Protein AF-A0A101IPB2-F1 (afdb_monomer_lite)

Structure (mmCIF, N/CA/C/O backbone):
data_AF-A0A101IPB2-F1
#
_entry.id   AF-A0A101IPB2-F1
#
loop_
_atom_site.group_PDB
_atom_site.id
_atom_site.type_symbol
_atom_site.label_atom_id
_atom_site.label_alt_id
_atom_site.label_comp_id
_atom_site.label_asym_id
_atom_site.label_entity_id
_atom_site.label_seq_id
_atom_site.pdbx_PDB_ins_code
_atom_site.Cartn_x
_atom_site.Cartn_y
_atom_site.Cartn_z
_atom_site.occupancy
_atom_site.B_iso_or_equiv
_atom_site.auth_seq_id
_atom_site.auth_comp_id
_atom_site.auth_asym_id
_atom_site.auth_atom_id
_atom_site.pdbx_PDB_model_num
ATOM 1 N N . PHE A 1 1 ? 8.372 3.294 -1.978 1.00 87.81 1 PHE A N 1
ATOM 2 C CA . PHE A 1 1 ? 9.461 2.614 -2.715 1.00 87.81 1 PHE A CA 1
ATOM 3 C C . PHE A 1 1 ? 9.578 1.144 -2.322 1.00 87.81 1 PHE A C 1
ATOM 5 O O . PHE A 1 1 ? 9.297 0.295 -3.153 1.00 87.81 1 PHE A O 1
ATOM 12 N N . TRP A 1 2 ? 9.908 0.818 -1.065 1.00 92.88 2 TRP A N 1
ATOM 13 C CA . TRP A 1 2 ? 10.105 -0.577 -0.632 1.00 92.88 2 TRP A CA 1
ATOM 14 C C . TRP A 1 2 ? 8.899 -1.493 -0.861 1.00 92.88 2 TRP A C 1
ATOM 16 O O . TRP A 1 2 ? 9.076 -2.603 -1.346 1.00 92.88 2 TRP A O 1
ATOM 26 N N . ALA A 1 3 ? 7.675 -1.007 -0.630 1.00 94.50 3 ALA A N 1
ATOM 27 C CA . ALA A 1 3 ? 6.463 -1.762 -0.954 1.00 94.50 3 ALA A CA 1
ATOM 28 C C . ALA A 1 3 ? 6.384 -2.165 -2.444 1.00 94.50 3 ALA A C 1
ATOM 30 O O . ALA A 1 3 ? 6.034 -3.299 -2.746 1.00 94.50 3 ALA A O 1
ATOM 31 N N . ALA A 1 4 ? 6.797 -1.294 -3.373 1.00 95.81 4 ALA A N 1
ATOM 32 C CA . ALA A 1 4 ? 6.836 -1.616 -4.802 1.00 95.81 4 ALA A CA 1
ATOM 33 C C . ALA A 1 4 ? 7.854 -2.723 -5.117 1.00 95.81 4 ALA A C 1
ATOM 35 O O . ALA A 1 4 ? 7.569 -3.643 -5.880 1.00 95.81 4 ALA A O 1
ATOM 36 N N . TYR A 1 5 ? 9.027 -2.682 -4.479 1.00 96.06 5 TYR A N 1
ATOM 37 C CA . TYR A 1 5 ? 10.014 -3.754 -4.607 1.00 96.06 5 TYR A CA 1
ATOM 38 C C . TYR A 1 5 ? 9.538 -5.063 -3.976 1.00 96.06 5 TYR A C 1
ATOM 40 O O . TYR A 1 5 ? 9.795 -6.120 -4.543 1.00 96.06 5 TYR A O 1
ATOM 48 N N . ASN A 1 6 ? 8.797 -5.013 -2.867 1.00 95.94 6 ASN A N 1
ATOM 49 C CA . ASN A 1 6 ? 8.183 -6.204 -2.287 1.00 95.94 6 ASN A CA 1
ATOM 50 C C . ASN A 1 6 ? 7.189 -6.847 -3.261 1.00 95.94 6 ASN A C 1
ATOM 52 O O . ASN A 1 6 ? 7.234 -8.064 -3.427 1.00 95.94 6 ASN A O 1
ATOM 56 N N . LEU A 1 7 ? 6.358 -6.058 -3.954 1.00 96.56 7 LEU A N 1
ATOM 57 C CA . LEU A 1 7 ? 5.490 -6.582 -5.017 1.00 96.56 7 LEU A CA 1
ATOM 58 C C . LEU A 1 7 ? 6.313 -7.219 -6.141 1.00 96.56 7 LEU A C 1
ATOM 60 O O . LEU A 1 7 ? 6.037 -8.345 -6.538 1.00 96.56 7 LEU A O 1
ATOM 64 N N . LYS A 1 8 ? 7.371 -6.543 -6.604 1.00 96.19 8 LYS A N 1
ATOM 65 C CA . LYS A 1 8 ? 8.234 -7.036 -7.688 1.00 96.19 8 LYS A CA 1
ATOM 66 C C . LYS A 1 8 ? 8.948 -8.343 -7.337 1.00 96.19 8 LYS A C 1
ATOM 68 O O . LYS A 1 8 ? 8.993 -9.263 -8.148 1.00 96.19 8 LYS A O 1
ATOM 73 N N . VAL A 1 9 ? 9.507 -8.449 -6.134 1.00 97.19 9 VAL A N 1
ATOM 74 C CA . VAL A 1 9 ? 10.218 -9.657 -5.686 1.00 97.19 9 VAL A CA 1
ATOM 75 C C . VAL A 1 9 ? 9.250 -10.824 -5.489 1.00 97.19 9 VAL A C 1
ATOM 77 O O . VAL A 1 9 ? 9.592 -11.954 -5.824 1.00 97.19 9 VAL A O 1
ATOM 80 N N . ASN A 1 10 ? 8.030 -10.558 -5.016 1.00 96.69 10 ASN A N 1
ATOM 81 C CA . ASN A 1 10 ? 7.025 -11.588 -4.745 1.00 96.69 10 ASN A CA 1
ATOM 82 C C . ASN A 1 10 ? 6.015 -11.788 -5.889 1.00 96.69 10 ASN A C 1
ATOM 84 O O . ASN A 1 10 ? 5.014 -12.476 -5.692 1.00 96.69 10 ASN A O 1
ATOM 88 N N . HIS A 1 11 ? 6.259 -11.214 -7.073 1.00 95.88 11 HIS A N 1
ATOM 89 C CA . HIS A 1 11 ? 5.271 -11.138 -8.155 1.00 95.88 11 HIS A CA 1
ATOM 90 C C . HIS A 1 11 ? 4.691 -12.512 -8.528 1.00 95.88 11 HIS A C 1
ATOM 92 O O . HIS A 1 11 ? 3.476 -12.676 -8.568 1.00 95.88 11 HIS A O 1
ATOM 98 N N . ALA A 1 12 ? 5.545 -13.531 -8.665 1.00 94.50 12 ALA A N 1
ATOM 99 C CA . ALA A 1 12 ? 5.125 -14.886 -9.010 1.00 94.50 12 ALA A CA 1
ATOM 100 C C . ALA A 1 12 ? 4.204 -15.519 -7.951 1.00 94.50 12 ALA A C 1
ATOM 102 O O . ALA A 1 12 ? 3.223 -16.170 -8.297 1.00 94.50 12 ALA A O 1
ATOM 103 N N . TYR A 1 13 ? 4.496 -15.313 -6.663 1.00 95.94 13 TYR A N 1
ATOM 104 C CA . TYR A 1 13 ? 3.669 -15.837 -5.570 1.00 95.94 13 TYR A CA 1
ATOM 105 C C . TYR A 1 13 ? 2.317 -15.119 -5.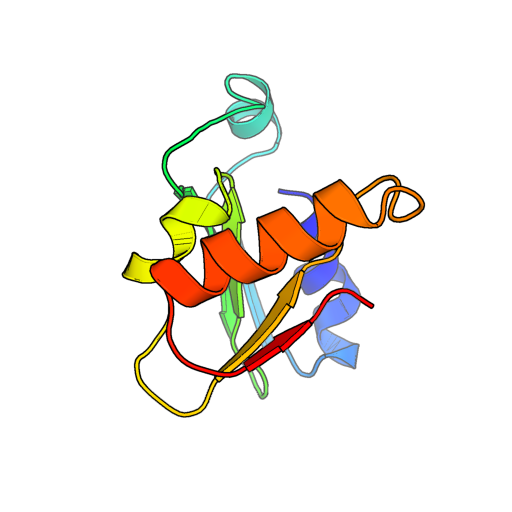477 1.00 95.94 13 TYR A C 1
ATOM 107 O O . TYR A 1 13 ? 1.306 -15.734 -5.154 1.00 95.94 13 TYR A O 1
ATOM 115 N N . LEU A 1 14 ? 2.300 -13.820 -5.780 1.00 95.06 14 LEU A N 1
ATOM 116 C CA . LEU A 1 14 ? 1.107 -12.974 -5.727 1.00 95.06 14 LEU A CA 1
ATOM 117 C C . LEU A 1 14 ? 0.274 -13.016 -7.019 1.00 95.06 14 LEU A C 1
ATOM 119 O O . LEU A 1 14 ? -0.756 -12.351 -7.091 1.00 95.06 14 LEU A O 1
ATOM 123 N N . GLY A 1 15 ? 0.718 -13.758 -8.041 1.00 96.25 15 GLY A N 1
ATOM 124 C CA . GLY A 1 15 ? 0.070 -13.790 -9.354 1.00 96.25 15 GLY A CA 1
ATOM 125 C C . GLY A 1 15 ? 0.071 -12.425 -10.055 1.00 96.25 15 GLY A C 1
ATOM 126 O O . GLY A 1 15 ? -0.917 -12.058 -10.695 1.00 96.25 15 GLY A O 1
ATOM 127 N N . ILE A 1 16 ? 1.145 -11.658 -9.873 1.00 97.88 16 ILE A N 1
ATOM 128 C CA . ILE A 1 16 ? 1.409 -10.377 -10.529 1.00 97.88 16 ILE A CA 1
ATOM 129 C C . ILE A 1 16 ? 2.310 -10.650 -11.734 1.00 97.88 16 ILE A C 1
ATOM 131 O O . ILE A 1 16 ? 3.380 -11.244 -11.590 1.00 97.88 16 ILE A O 1
ATOM 135 N N . ASP A 1 17 ? 1.888 -10.184 -12.903 1.00 97.50 17 ASP A N 1
ATOM 136 C CA . ASP A 1 17 ? 2.607 -10.361 -14.165 1.00 97.50 17 ASP A CA 1
ATOM 137 C C . ASP A 1 17 ? 3.629 -9.241 -14.386 1.00 97.50 17 ASP A C 1
ATOM 139 O O . ASP A 1 17 ? 4.714 -9.478 -14.915 1.00 97.50 17 ASP A O 1
ATOM 143 N N . ASP A 1 18 ? 3.290 -8.020 -13.963 1.00 97.38 18 ASP A N 1
ATOM 144 C CA . ASP A 1 18 ? 4.128 -6.840 -14.153 1.00 97.38 18 ASP A CA 1
ATOM 145 C C . ASP A 1 18 ? 4.040 -5.863 -12.974 1.00 97.38 18 ASP A C 1
ATOM 147 O O . ASP A 1 18 ? 2.988 -5.704 -12.346 1.00 97.38 18 ASP A O 1
ATOM 151 N N . VAL A 1 19 ? 5.164 -5.197 -12.695 1.00 97.75 19 VAL A N 1
ATOM 152 C CA . VAL A 1 19 ? 5.280 -4.117 -11.707 1.00 97.75 19 VAL A CA 1
ATOM 153 C C . VAL A 1 19 ? 6.029 -2.950 -12.339 1.00 97.75 19 VAL A C 1
ATOM 155 O O . VAL A 1 19 ? 7.257 -2.981 -12.478 1.00 97.75 19 VAL A O 1
ATOM 158 N N . GLU A 1 20 ? 5.291 -1.890 -12.646 1.00 97.94 20 GLU A N 1
ATOM 159 C CA . GLU A 1 20 ? 5.830 -0.642 -13.169 1.00 97.94 20 GLU A CA 1
ATOM 160 C C . GLU A 1 20 ? 6.172 0.290 -12.003 1.00 97.94 20 GLU A C 1
ATOM 162 O O . GLU A 1 20 ? 5.300 0.662 -11.218 1.00 97.94 20 GLU A O 1
ATOM 167 N N . ILE A 1 21 ? 7.451 0.649 -11.865 1.00 97.44 21 ILE A N 1
ATOM 168 C CA . ILE A 1 21 ? 7.944 1.543 -10.810 1.00 97.44 21 ILE A CA 1
ATOM 169 C C . ILE A 1 21 ? 8.269 2.897 -11.440 1.00 97.44 21 ILE A C 1
ATOM 171 O O . ILE A 1 21 ? 9.155 2.983 -12.289 1.00 97.44 21 ILE A O 1
ATOM 175 N N . PHE A 1 22 ? 7.583 3.945 -10.990 1.00 97.12 22 PHE A N 1
ATOM 176 C CA . PHE A 1 22 ? 7.708 5.303 -11.529 1.00 97.12 22 PHE A CA 1
ATOM 177 C C . PHE A 1 22 ? 8.824 6.114 -10.867 1.00 97.12 22 PHE A C 1
ATOM 179 O O . PHE A 1 22 ? 9.288 7.101 -11.428 1.00 97.12 22 PHE A O 1
ATOM 186 N N . GLU A 1 23 ? 9.267 5.695 -9.680 1.00 94.38 23 GLU A N 1
ATOM 187 C CA . GLU A 1 23 ? 10.218 6.446 -8.864 1.00 94.38 23 GLU A CA 1
ATOM 188 C C . GLU A 1 23 ? 11.504 5.673 -8.583 1.00 94.38 23 GLU A C 1
ATOM 190 O O . GLU A 1 23 ? 11.487 4.485 -8.250 1.00 94.38 23 GLU A O 1
ATOM 195 N N . SER A 1 24 ? 12.636 6.377 -8.648 1.00 92.56 24 SER A N 1
ATOM 196 C CA . SER A 1 24 ? 13.940 5.824 -8.270 1.00 92.56 24 SER A CA 1
ATOM 197 C C . SER A 1 24 ? 14.189 5.946 -6.766 1.00 92.56 24 SER A C 1
ATOM 199 O O . SER A 1 24 ? 13.633 6.812 -6.093 1.00 92.56 24 SER A O 1
ATOM 201 N N . TYR A 1 25 ? 15.084 5.113 -6.227 1.00 91.56 25 TYR A N 1
ATOM 202 C CA . TYR A 1 25 ? 15.490 5.222 -4.822 1.00 91.56 25 TYR A CA 1
ATOM 203 C C . TYR A 1 25 ? 16.057 6.611 -4.498 1.00 91.56 25 TYR A C 1
ATOM 205 O O . TYR A 1 25 ? 15.695 7.201 -3.484 1.00 91.56 25 TYR A O 1
ATOM 213 N N . THR A 1 26 ? 16.904 7.146 -5.382 1.00 93.88 26 THR A N 1
ATOM 214 C CA . THR A 1 26 ? 17.522 8.465 -5.212 1.00 93.88 26 THR A CA 1
ATOM 215 C C . THR A 1 26 ? 16.472 9.572 -5.160 1.00 93.88 26 THR A C 1
ATOM 217 O O . THR A 1 26 ? 16.491 10.361 -4.223 1.00 93.88 26 THR A O 1
ATOM 220 N N . ALA A 1 27 ? 15.509 9.580 -6.088 1.00 91.19 27 ALA A N 1
ATOM 221 C CA . ALA A 1 27 ? 14.428 10.572 -6.105 1.00 91.19 27 ALA A CA 1
ATOM 222 C C . ALA A 1 27 ? 13.578 10.514 -4.822 1.00 91.19 27 ALA A C 1
ATOM 224 O O . ALA A 1 27 ? 13.263 11.530 -4.208 1.00 91.19 27 ALA A O 1
ATOM 225 N N . MET A 1 28 ? 13.274 9.303 -4.353 1.00 90.94 28 MET A N 1
ATOM 226 C CA . MET A 1 28 ? 12.515 9.099 -3.116 1.00 90.94 28 MET A CA 1
ATOM 227 C C . MET A 1 28 ? 13.290 9.535 -1.865 1.00 90.94 28 MET A C 1
ATOM 229 O O . MET A 1 28 ? 12.678 9.940 -0.875 1.00 90.94 28 MET A O 1
ATOM 233 N N . ALA A 1 29 ? 14.623 9.463 -1.894 1.00 91.19 29 ALA A N 1
ATOM 234 C CA . ALA A 1 29 ? 15.485 9.883 -0.793 1.00 91.19 29 ALA A CA 1
ATOM 235 C C . ALA A 1 29 ? 15.572 11.412 -0.645 1.00 91.19 29 ALA A C 1
ATOM 237 O O . ALA A 1 29 ? 15.829 11.892 0.456 1.00 91.19 29 ALA A O 1
ATOM 238 N N . GLU A 1 30 ? 15.319 12.180 -1.709 1.00 92.44 30 GLU A N 1
ATOM 239 C CA . GLU A 1 30 ? 15.274 13.650 -1.651 1.00 92.44 30 GLU A CA 1
ATOM 240 C C . GLU A 1 30 ? 14.058 14.159 -0.861 1.00 92.44 30 GLU A C 1
ATOM 242 O O . GLU A 1 30 ? 14.133 15.189 -0.189 1.00 92.44 30 GLU A O 1
ATOM 247 N N . LYS A 1 31 ? 12.941 13.418 -0.897 1.00 89.81 31 LYS A N 1
ATOM 248 C CA . LYS A 1 31 ? 11.714 13.726 -0.147 1.00 89.81 31 LYS A CA 1
ATOM 249 C C . LYS A 1 31 ? 11.156 12.469 0.541 1.00 89.81 31 LYS A C 1
ATOM 251 O O . LYS A 1 31 ? 10.134 11.920 0.117 1.00 89.81 31 LYS A O 1
ATOM 256 N N . PRO A 1 32 ? 11.795 12.011 1.636 1.00 86.12 32 PRO A N 1
ATOM 257 C CA . PRO A 1 32 ? 11.436 10.752 2.288 1.00 86.12 32 PRO A CA 1
ATOM 258 C C . PRO A 1 32 ? 10.070 10.814 2.987 1.00 86.12 32 PRO A C 1
ATOM 260 O O . PRO A 1 32 ? 9.399 9.791 3.122 1.00 86.12 32 PRO A O 1
ATOM 263 N N . VAL A 1 33 ? 9.634 12.014 3.387 1.00 90.44 33 VAL A N 1
ATOM 264 C CA . VAL A 1 33 ? 8.326 12.271 3.999 1.00 90.44 33 VAL A CA 1
ATOM 265 C C . VAL A 1 33 ? 7.551 13.258 3.132 1.00 90.44 33 VAL A C 1
ATOM 267 O O . VAL A 1 33 ? 8.058 14.320 2.766 1.00 90.44 33 VAL A O 1
ATOM 270 N N . ARG A 1 34 ? 6.302 12.915 2.812 1.00 91.81 34 ARG A N 1
ATOM 271 C CA . ARG A 1 34 ? 5.372 13.780 2.080 1.00 91.81 34 ARG A CA 1
ATOM 272 C C . ARG A 1 34 ? 3.948 13.560 2.570 1.00 91.81 34 ARG A C 1
ATOM 274 O O . ARG A 1 34 ? 3.617 12.458 2.991 1.00 91.81 34 ARG A O 1
ATOM 281 N N . SER A 1 35 ? 3.136 14.611 2.516 1.00 93.06 35 SER A N 1
ATOM 282 C CA . SER A 1 35 ? 1.723 14.537 2.893 1.00 93.06 35 SER A CA 1
ATOM 283 C C . SER A 1 35 ? 0.871 14.044 1.729 1.00 93.06 35 SER A C 1
ATOM 285 O O . SER A 1 35 ? 0.225 13.012 1.847 1.00 93.06 35 SER A O 1
ATOM 287 N N . GLU A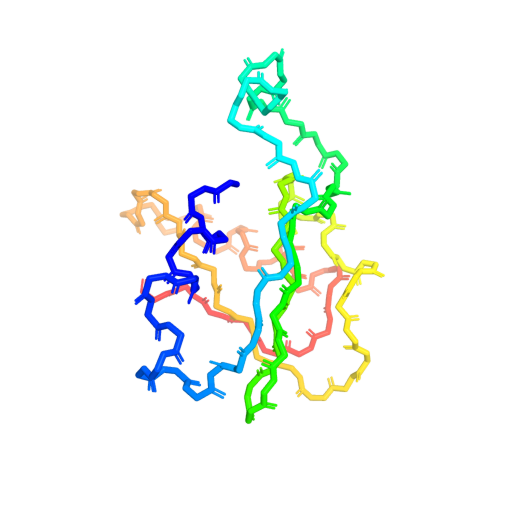 1 36 ? 0.905 14.736 0.588 1.00 93.88 36 GLU A N 1
ATOM 288 C CA . GLU A 1 36 ? 0.111 14.356 -0.586 1.00 93.88 36 GLU A CA 1
ATOM 289 C C . GLU A 1 36 ? 0.503 12.961 -1.102 1.00 93.88 36 GLU A C 1
ATOM 291 O O . GLU A 1 36 ? 1.701 12.725 -1.327 1.00 93.88 36 GLU A O 1
ATOM 296 N N . PRO A 1 37 ? -0.476 12.054 -1.301 1.00 94.88 37 PRO A N 1
ATOM 297 C CA . PRO A 1 37 ? -0.231 10.750 -1.892 1.00 94.88 37 PRO A CA 1
ATOM 298 C C . PRO A 1 37 ? 0.388 10.886 -3.280 1.00 94.88 37 PRO A C 1
ATOM 300 O O . PRO A 1 37 ? -0.147 11.532 -4.176 1.00 94.88 37 PRO A O 1
ATOM 303 N N . HIS A 1 38 ? 1.536 10.248 -3.457 1.00 94.56 38 HIS A N 1
ATOM 304 C CA . HIS A 1 38 ? 2.262 10.217 -4.717 1.00 94.56 38 HIS A CA 1
ATOM 305 C C . HIS A 1 38 ? 2.372 8.784 -5.203 1.00 94.56 38 HIS A C 1
ATOM 307 O O . HIS A 1 38 ? 2.865 7.932 -4.461 1.00 94.56 38 HIS A O 1
ATOM 313 N N . LEU A 1 39 ? 1.916 8.517 -6.425 1.00 96.06 39 LEU A N 1
ATOM 314 C CA . LEU A 1 39 ? 1.972 7.183 -7.010 1.00 96.06 39 LEU A CA 1
ATOM 315 C C . LEU A 1 39 ? 3.429 6.799 -7.294 1.00 96.06 39 LEU A C 1
ATOM 317 O O . LEU A 1 39 ? 4.138 7.473 -8.032 1.00 96.06 39 LEU A O 1
ATOM 321 N N . VAL A 1 40 ? 3.873 5.700 -6.695 1.00 96.88 40 VAL A N 1
ATOM 322 C CA . VAL A 1 40 ? 5.243 5.181 -6.788 1.00 96.88 40 VAL A CA 1
ATOM 323 C C . VAL A 1 40 ? 5.325 3.993 -7.737 1.00 96.88 40 VAL A C 1
ATOM 325 O O . VAL A 1 40 ? 6.341 3.820 -8.408 1.00 96.88 40 VAL A O 1
ATOM 328 N N . ALA A 1 41 ? 4.295 3.148 -7.766 1.00 97.88 41 ALA A N 1
ATOM 329 C CA . ALA A 1 41 ? 4.257 1.986 -8.641 1.00 97.88 41 ALA A CA 1
ATOM 330 C C . ALA A 1 41 ? 2.831 1.497 -8.884 1.00 97.88 41 ALA A C 1
ATOM 332 O O . ALA A 1 41 ? 1.954 1.696 -8.041 1.00 97.88 41 ALA A O 1
ATOM 333 N N . THR A 1 42 ? 2.641 0.784 -9.990 1.00 98.12 42 THR A N 1
ATOM 334 C CA . THR A 1 42 ? 1.461 -0.056 -10.219 1.00 98.12 42 THR A CA 1
ATOM 335 C C . THR A 1 42 ? 1.875 -1.508 -10.425 1.00 98.12 42 THR A C 1
ATOM 337 O O . THR A 1 42 ? 2.993 -1.793 -10.851 1.00 98.12 42 THR A O 1
ATOM 340 N N . ALA A 1 43 ? 0.977 -2.432 -10.102 1.00 97.94 43 ALA A N 1
ATOM 341 C CA . ALA A 1 43 ? 1.123 -3.856 -10.356 1.00 97.94 43 ALA A CA 1
ATOM 342 C C . ALA A 1 43 ? -0.127 -4.383 -11.063 1.00 97.94 43 ALA A C 1
ATOM 344 O O . ALA A 1 43 ? -1.246 -3.981 -10.729 1.00 97.94 43 ALA A O 1
ATOM 345 N N . ARG A 1 44 ? 0.063 -5.279 -12.035 1.00 97.62 44 ARG A N 1
ATOM 346 C CA . ARG A 1 44 ? -1.017 -5.878 -12.834 1.00 97.62 44 ARG A CA 1
ATOM 347 C C . ARG A 1 44 ? -0.848 -7.391 -12.927 1.00 97.62 44 ARG A C 1
ATOM 349 O O . ARG A 1 44 ? 0.275 -7.886 -12.954 1.00 97.62 44 ARG A O 1
ATOM 356 N N . GLY A 1 45 ? -1.966 -8.105 -13.009 1.00 95.81 45 GLY A N 1
ATOM 357 C CA . GLY A 1 45 ? -2.021 -9.560 -13.135 1.00 95.81 45 GLY A CA 1
ATOM 358 C C . GLY A 1 45 ? -3.358 -10.096 -12.638 1.00 95.81 45 GLY A C 1
ATOM 359 O O . GLY A 1 45 ? -4.388 -9.434 -12.775 1.00 95.81 45 GLY A O 1
ATOM 360 N N . SER A 1 46 ? -3.339 -11.265 -11.997 1.00 94.44 46 SER A N 1
ATOM 361 C CA . SER A 1 46 ? -4.506 -11.782 -11.262 1.00 94.44 46 SER A CA 1
ATOM 362 C C . SER A 1 46 ? -4.890 -10.900 -10.066 1.00 94.44 46 SER A C 1
ATOM 364 O O . SER A 1 46 ? -6.047 -10.887 -9.649 1.00 94.44 46 SER A O 1
ATOM 366 N N . VAL A 1 47 ? -3.924 -10.131 -9.555 1.00 91.62 47 VAL A N 1
ATOM 367 C CA . VAL A 1 47 ? -4.107 -9.076 -8.559 1.00 91.62 47 VAL A CA 1
ATOM 368 C C . VAL A 1 47 ? -3.586 -7.765 -9.142 1.00 91.62 47 VAL A C 1
ATOM 370 O O . VAL A 1 47 ? -2.532 -7.726 -9.778 1.00 91.62 47 VAL A O 1
ATOM 373 N N . SER A 1 48 ? -4.321 -6.682 -8.903 1.00 93.50 48 SER A N 1
ATOM 374 C CA . SER A 1 48 ? -3.895 -5.317 -9.210 1.00 93.50 48 SER A CA 1
ATOM 375 C C . SER A 1 48 ? -3.589 -4.554 -7.927 1.00 93.50 48 SER A C 1
ATOM 377 O O . SER A 1 48 ? -4.342 -4.661 -6.958 1.00 93.50 48 SER A O 1
ATOM 379 N N . ALA A 1 49 ? -2.527 -3.751 -7.930 1.00 95.31 49 ALA A N 1
ATOM 380 C CA . ALA A 1 49 ? -2.192 -2.891 -6.800 1.00 95.31 49 ALA A CA 1
ATOM 381 C C . ALA A 1 49 ? -1.605 -1.556 -7.259 1.00 95.31 49 ALA A C 1
ATOM 383 O O . ALA A 1 49 ? -0.912 -1.479 -8.272 1.00 95.31 49 ALA A O 1
ATOM 384 N N . GLU A 1 50 ? -1.827 -0.524 -6.455 1.00 96.81 50 GLU A N 1
ATOM 385 C CA . GLU A 1 50 ? -1.178 0.776 -6.578 1.00 96.81 50 GLU A CA 1
ATOM 386 C C . GLU A 1 50 ? -0.419 1.063 -5.285 1.00 96.81 50 GLU A C 1
ATOM 388 O O . GLU A 1 50 ? -0.909 0.819 -4.181 1.00 96.81 50 GLU A O 1
ATOM 393 N N . VAL A 1 51 ? 0.814 1.548 -5.414 1.00 96.25 51 VAL A N 1
ATOM 394 C CA . VAL A 1 51 ? 1.673 1.871 -4.276 1.00 96.25 51 VAL A CA 1
ATOM 395 C C . VAL A 1 51 ? 1.848 3.370 -4.220 1.00 96.25 51 VAL A C 1
ATOM 397 O O . VAL A 1 51 ? 2.452 3.954 -5.116 1.00 96.25 51 VAL A O 1
ATOM 400 N N . TYR A 1 52 ? 1.403 3.973 -3.126 1.00 95.50 52 TYR A N 1
ATOM 401 C CA . TYR A 1 52 ? 1.550 5.399 -2.871 1.00 95.50 52 TYR A CA 1
ATOM 402 C C . TYR A 1 52 ? 2.578 5.667 -1.766 1.00 95.50 52 TYR A C 1
ATOM 404 O O . TYR A 1 52 ? 2.746 4.872 -0.841 1.00 95.50 52 TYR A O 1
ATOM 412 N N . GLN A 1 53 ? 3.270 6.803 -1.846 1.00 94.69 53 GLN A N 1
ATOM 413 C CA . GLN A 1 53 ? 3.990 7.398 -0.719 1.00 94.69 53 GLN A CA 1
ATOM 414 C C . GLN A 1 53 ? 3.264 8.673 -0.311 1.00 94.69 53 GLN A C 1
ATOM 416 O O . GLN A 1 53 ? 3.098 9.575 -1.128 1.00 94.69 53 GLN A O 1
ATOM 421 N N . GLY A 1 54 ? 2.873 8.767 0.952 1.00 93.12 54 GLY A N 1
ATOM 422 C CA . GLY A 1 54 ? 2.173 9.932 1.466 1.00 93.12 54 GLY A CA 1
ATOM 423 C C . GLY A 1 54 ? 1.570 9.672 2.834 1.00 93.12 54 GLY A C 1
ATOM 424 O O . GLY A 1 54 ? 1.820 8.638 3.456 1.00 93.12 54 GLY A O 1
ATOM 425 N N . ASP A 1 55 ? 0.745 10.611 3.270 1.00 91.31 55 ASP A N 1
ATOM 426 C CA . ASP A 1 55 ? -0.129 10.447 4.417 1.00 91.31 55 ASP A CA 1
ATOM 427 C C . ASP A 1 55 ? -1.311 9.552 4.029 1.00 91.31 55 ASP A C 1
ATOM 429 O O . ASP A 1 55 ? -2.115 9.904 3.162 1.00 91.31 55 ASP A O 1
ATOM 433 N N . PHE A 1 56 ? -1.434 8.393 4.681 1.00 88.50 56 PHE A N 1
ATOM 434 C CA . PHE A 1 56 ? -2.512 7.449 4.390 1.00 88.50 56 PHE A CA 1
ATOM 435 C C . PHE A 1 56 ? -3.900 8.059 4.633 1.00 88.50 56 PHE A C 1
ATOM 437 O O . PHE A 1 56 ? -4.865 7.669 3.984 1.00 88.50 56 PHE A O 1
ATOM 444 N N . ARG A 1 57 ? -4.012 9.069 5.505 1.00 86.44 57 ARG A N 1
ATOM 445 C CA . ARG A 1 57 ? -5.277 9.761 5.803 1.00 86.44 57 ARG A CA 1
ATOM 446 C C . ARG A 1 57 ? -5.802 10.586 4.627 1.00 86.44 57 ARG A C 1
ATOM 448 O O . ARG A 1 57 ? -6.922 11.089 4.699 1.00 86.44 57 ARG A O 1
ATOM 455 N N . LEU A 1 58 ? -4.995 10.756 3.578 1.00 90.31 58 LEU A N 1
ATOM 456 C CA . LEU A 1 58 ? -5.348 11.436 2.332 1.00 90.31 58 LEU A CA 1
ATOM 457 C C . LEU A 1 58 ? -5.559 10.458 1.163 1.00 90.31 58 LEU A C 1
ATOM 459 O O . LEU A 1 58 ? -5.793 10.903 0.043 1.00 90.31 58 LEU A O 1
ATOM 463 N N . LEU A 1 59 ? -5.500 9.138 1.397 1.00 89.31 59 LEU A N 1
ATOM 464 C CA . LEU A 1 59 ? -5.681 8.128 0.345 1.00 89.31 59 LEU A CA 1
ATOM 465 C C . LEU A 1 59 ? -7.114 8.030 -0.185 1.00 89.31 59 LEU A C 1
ATOM 467 O O . LEU A 1 59 ? -7.296 7.440 -1.244 1.00 89.31 59 LEU A O 1
ATOM 471 N N . SER A 1 60 ? -8.107 8.609 0.495 1.00 84.88 60 SER A N 1
ATOM 472 C CA . SER A 1 60 ? -9.531 8.478 0.148 1.00 84.88 60 SER A CA 1
ATOM 473 C C . SER A 1 60 ? -9.840 8.778 -1.321 1.00 84.88 60 SER A C 1
ATOM 475 O O . SER A 1 60 ? -10.632 8.077 -1.941 1.00 84.88 60 SER A O 1
ATOM 477 N N . LEU A 1 61 ? -9.160 9.767 -1.908 1.00 86.62 61 LEU A N 1
ATOM 478 C CA . LEU A 1 61 ? -9.327 10.173 -3.310 1.00 86.62 61 LEU A CA 1
ATOM 479 C C . LEU A 1 61 ? -8.822 9.138 -4.329 1.00 86.62 61 LEU A C 1
ATOM 481 O O . LEU A 1 61 ? -9.139 9.240 -5.511 1.00 86.62 61 LEU A O 1
ATOM 485 N N . HIS A 1 62 ? -8.019 8.172 -3.887 1.00 89.44 62 HIS A N 1
ATOM 486 C CA . HIS A 1 62 ? -7.414 7.126 -4.714 1.00 89.44 62 HIS A CA 1
ATOM 487 C C . HIS A 1 62 ? -8.051 5.753 -4.483 1.00 89.44 62 HIS A C 1
ATOM 489 O O . HIS A 1 62 ? -7.688 4.782 -5.141 1.00 89.44 62 HIS A O 1
ATOM 495 N N . ILE A 1 63 ? -8.995 5.649 -3.547 1.00 87.75 63 ILE A N 1
ATOM 496 C CA . ILE A 1 63 ? -9.655 4.391 -3.225 1.00 87.75 63 ILE A CA 1
ATOM 497 C C . ILE A 1 63 ? -10.924 4.266 -4.077 1.00 87.75 63 ILE A C 1
ATOM 499 O O . ILE A 1 63 ? -11.755 5.176 -4.068 1.00 87.75 63 ILE A O 1
ATOM 503 N N . PRO A 1 64 ? -11.114 3.151 -4.805 1.00 85.56 64 PRO A N 1
ATOM 504 C CA . PRO A 1 64 ? -12.300 2.962 -5.627 1.00 85.56 64 PRO A CA 1
ATOM 505 C C . PRO A 1 64 ? -13.574 2.905 -4.777 1.00 85.56 64 PRO A C 1
ATOM 507 O O . PRO A 1 64 ? -13.582 2.415 -3.643 1.00 85.56 64 PRO A O 1
ATOM 510 N N . GLU A 1 65 ? -14.684 3.365 -5.351 1.00 82.94 65 GLU A N 1
ATOM 511 C CA . GLU A 1 65 ? -16.006 3.203 -4.749 1.00 82.94 65 GLU A CA 1
ATOM 512 C C . GLU A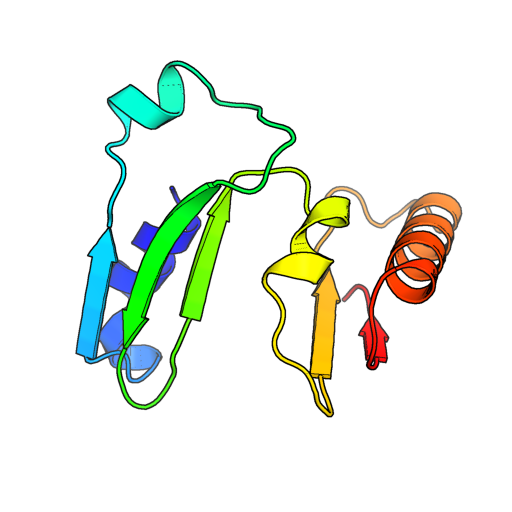 1 65 ? -16.391 1.716 -4.658 1.00 82.94 65 GLU A C 1
ATOM 514 O O . GLU A 1 65 ? -16.113 0.928 -5.565 1.00 82.94 65 GLU A O 1
ATOM 519 N N . GLY A 1 66 ? -17.062 1.322 -3.571 1.00 83.50 66 GLY A N 1
ATOM 520 C CA . GLY A 1 66 ? -17.623 -0.024 -3.428 1.00 83.50 66 GLY A CA 1
ATOM 521 C C . GLY A 1 66 ? -17.467 -0.632 -2.038 1.00 83.50 66 GLY A C 1
ATOM 522 O O . GLY A 1 66 ? -17.198 0.053 -1.053 1.00 83.50 66 GLY A O 1
ATOM 523 N N . LYS A 1 67 ? -17.665 -1.953 -1.954 1.00 83.69 67 LYS A N 1
ATOM 524 C CA . LYS A 1 67 ? -17.414 -2.718 -0.727 1.00 83.69 67 LYS A CA 1
ATOM 525 C C . LYS A 1 67 ? -15.914 -2.931 -0.581 1.00 83.69 67 LYS A C 1
ATOM 527 O O . LYS A 1 67 ? -15.358 -3.817 -1.227 1.00 83.69 67 LYS A O 1
ATOM 532 N N . ILE A 1 68 ? -15.288 -2.111 0.250 1.00 89.94 68 ILE A N 1
ATOM 533 C CA . ILE A 1 68 ? -13.855 -2.172 0.515 1.00 89.94 68 ILE A CA 1
ATOM 534 C C . ILE A 1 68 ? -13.590 -2.615 1.951 1.00 89.94 68 ILE A C 1
ATOM 536 O O . ILE A 1 68 ? -14.384 -2.346 2.852 1.00 89.94 68 ILE A O 1
ATOM 540 N N . LEU A 1 69 ? -12.464 -3.297 2.133 1.00 92.06 69 LEU A N 1
ATOM 541 C CA . LEU A 1 69 ? -11.896 -3.621 3.433 1.00 92.06 69 LEU A CA 1
ATOM 542 C C . LEU A 1 69 ? -10.496 -3.017 3.480 1.00 92.06 69 LEU A C 1
ATOM 544 O O . LEU A 1 69 ? -9.643 -3.358 2.659 1.00 92.06 69 LEU A O 1
ATOM 548 N N . THR A 1 70 ? -10.263 -2.118 4.425 1.00 92.88 70 THR A N 1
ATOM 549 C CA . THR A 1 70 ? -8.958 -1.512 4.669 1.00 92.88 70 THR A CA 1
ATOM 550 C C . THR A 1 70 ? -8.274 -2.188 5.847 1.00 92.88 70 THR A C 1
ATOM 552 O O . THR A 1 70 ? -8.859 -2.379 6.911 1.00 92.88 70 THR A O 1
ATOM 555 N N . VAL A 1 71 ? -6.994 -2.497 5.662 1.00 93.44 71 VAL A N 1
ATOM 556 C CA . VAL A 1 71 ? -6.104 -2.947 6.731 1.00 93.44 71 VAL A CA 1
ATOM 557 C C . VAL A 1 71 ? -5.045 -1.876 6.942 1.00 93.44 71 VAL A C 1
ATOM 559 O O . VAL A 1 71 ? -4.323 -1.544 6.001 1.00 93.44 71 VAL A O 1
ATOM 562 N N . ILE A 1 72 ? -4.950 -1.331 8.155 1.00 91.69 72 ILE A N 1
ATOM 563 C CA . ILE A 1 72 ? -3.928 -0.338 8.505 1.00 91.69 72 ILE A CA 1
ATOM 564 C C . ILE A 1 72 ? -2.943 -0.982 9.477 1.00 91.69 72 ILE A C 1
ATOM 566 O O . ILE A 1 72 ? -3.301 -1.325 10.597 1.00 91.69 72 ILE A O 1
ATOM 570 N N . ASP A 1 73 ? -1.690 -1.139 9.055 1.00 89.88 73 ASP A N 1
ATOM 571 C CA . ASP A 1 73 ? -0.624 -1.705 9.882 1.00 89.88 73 ASP A CA 1
ATOM 572 C C . ASP A 1 73 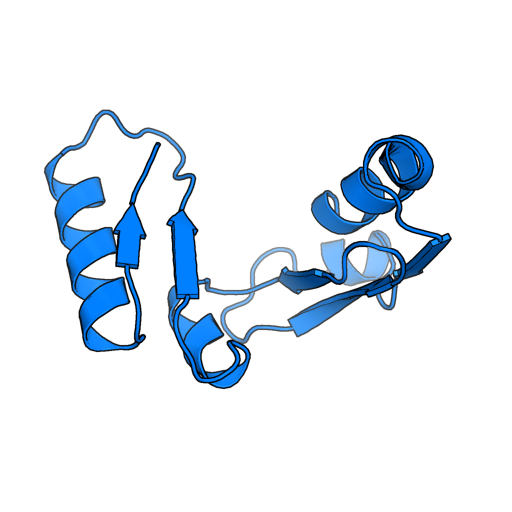? 0.234 -0.588 10.492 1.00 89.88 73 ASP A C 1
ATOM 574 O O . ASP A 1 73 ? 1.105 -0.018 9.832 1.00 89.88 73 ASP A O 1
ATOM 578 N N . LEU A 1 74 ? -0.062 -0.226 11.743 1.00 86.25 74 LEU A N 1
ATOM 579 C CA . LEU A 1 74 ? 0.645 0.834 12.464 1.00 86.25 74 LEU A CA 1
ATOM 580 C C . LEU A 1 74 ? 1.862 0.297 13.222 1.00 86.25 74 LEU A C 1
ATOM 582 O O . LEU A 1 74 ? 1.854 -0.813 13.755 1.00 86.25 74 LEU A O 1
ATOM 586 N N . TYR A 1 75 ? 2.898 1.127 13.325 1.00 80.56 75 TYR A N 1
ATOM 587 C CA . TYR A 1 75 ? 4.022 0.871 14.220 1.00 80.56 75 TYR A CA 1
ATOM 588 C C . TYR A 1 75 ? 3.596 1.148 15.672 1.00 80.56 75 TYR A C 1
ATOM 590 O O . TYR A 1 75 ? 2.942 2.153 15.931 1.00 80.56 75 TYR A O 1
ATOM 598 N N . ASP A 1 76 ? 3.975 0.272 16.608 1.00 75.00 76 ASP A N 1
ATOM 599 C CA . ASP A 1 76 ? 3.641 0.364 18.042 1.00 75.00 76 ASP A CA 1
ATOM 600 C C . ASP A 1 76 ? 2.130 0.404 18.370 1.00 75.00 76 ASP A C 1
ATOM 602 O O . ASP A 1 76 ? 1.577 1.357 18.920 1.00 75.00 76 ASP A O 1
ATOM 606 N N . LYS A 1 77 ? 1.444 -0.702 18.064 1.00 76.00 77 LYS A N 1
ATOM 607 C CA . LYS A 1 77 ? 0.000 -0.905 18.297 1.00 76.00 77 LYS A CA 1
ATOM 608 C C . LYS A 1 77 ? -0.393 -1.060 19.773 1.00 76.00 77 LYS A C 1
ATOM 610 O O . LYS A 1 77 ? -1.551 -1.343 20.065 1.00 76.00 77 LYS A O 1
ATOM 615 N N . ALA A 1 78 ? 0.544 -0.919 20.714 1.00 79.50 78 ALA A N 1
ATOM 616 C CA . ALA A 1 78 ? 0.264 -1.078 22.141 1.00 79.50 78 ALA A CA 1
ATOM 617 C C . ALA A 1 78 ? -0.642 0.039 22.693 1.00 79.50 78 ALA A C 1
ATOM 619 O O . ALA A 1 78 ? -1.321 -0.149 23.704 1.00 79.50 78 ALA A O 1
ATOM 620 N N . SER A 1 79 ? -0.680 1.195 22.021 1.00 86.69 79 SER A N 1
ATOM 621 C CA . SER A 1 79 ? -1.571 2.298 22.374 1.00 86.69 79 SER A CA 1
ATOM 622 C C . SER A 1 79 ? -2.967 2.100 21.784 1.00 86.69 79 SER A C 1
ATOM 624 O O . SER A 1 79 ? -3.213 2.346 20.602 1.00 86.69 79 SER A O 1
ATOM 626 N N . ARG A 1 80 ? -3.909 1.702 22.642 1.00 86.25 80 ARG A N 1
ATOM 627 C CA . ARG A 1 80 ? -5.323 1.554 22.280 1.00 86.25 80 ARG A CA 1
ATOM 628 C C . ARG A 1 80 ? -5.949 2.860 21.781 1.00 86.25 80 ARG A C 1
ATOM 630 O O . ARG A 1 80 ? -6.688 2.835 20.808 1.00 86.25 80 ARG A O 1
ATOM 637 N N . GLU A 1 81 ? -5.622 3.985 22.411 1.00 88.25 81 GLU A N 1
ATOM 638 C CA . GLU A 1 81 ? -6.128 5.309 22.019 1.00 88.25 81 GLU A CA 1
ATOM 639 C C . GLU A 1 81 ? -5.690 5.686 20.595 1.00 88.25 81 GLU A C 1
ATOM 641 O O . GLU A 1 81 ? -6.466 6.229 19.811 1.00 88.25 81 GLU A O 1
ATOM 646 N N . MET A 1 82 ? -4.456 5.341 20.222 1.00 89.25 82 MET A N 1
ATOM 647 C CA . MET A 1 82 ? -3.927 5.586 18.879 1.00 89.25 82 MET A CA 1
ATOM 648 C C . MET A 1 82 ? -4.618 4.702 17.826 1.00 89.25 82 MET A C 1
ATOM 650 O O . MET A 1 82 ? -4.949 5.177 16.739 1.00 89.25 82 MET A O 1
ATOM 654 N N . VAL A 1 83 ? -4.902 3.442 18.168 1.00 90.00 83 VAL A N 1
ATOM 655 C CA . VAL A 1 83 ? -5.669 2.521 17.315 1.00 90.00 83 VAL A CA 1
ATOM 656 C C . VAL A 1 83 ? -7.096 3.028 17.101 1.00 90.00 83 VAL A C 1
ATOM 658 O O . VAL A 1 83 ? -7.536 3.135 15.957 1.00 90.00 83 VAL A O 1
ATOM 661 N N . GLU A 1 84 ? -7.803 3.371 18.181 1.00 91.31 84 GLU A N 1
ATOM 662 C CA . GLU A 1 84 ? -9.187 3.862 18.128 1.00 91.31 84 GLU A CA 1
ATOM 663 C C . GLU A 1 84 ? -9.279 5.175 17.338 1.00 91.31 84 GLU A C 1
ATOM 665 O O . GLU A 1 84 ? -10.050 5.261 16.385 1.00 91.31 84 GLU A O 1
ATOM 670 N N . SER A 1 85 ? -8.418 6.154 17.636 1.00 92.06 85 SER A N 1
ATOM 671 C CA . SER A 1 85 ? -8.404 7.429 16.904 1.00 92.06 85 SER A CA 1
ATOM 672 C C . SER A 1 85 ? -8.068 7.265 15.418 1.00 92.06 85 SER A C 1
ATOM 674 O O . SER A 1 85 ? -8.680 7.928 14.584 1.00 92.06 85 SER A O 1
ATOM 676 N N . THR A 1 86 ? -7.166 6.348 15.051 1.00 91.44 86 THR A N 1
ATOM 677 C CA . THR A 1 86 ? -6.857 6.078 13.636 1.00 91.44 86 THR A CA 1
ATOM 678 C C . THR A 1 86 ? -8.048 5.466 12.895 1.00 91.44 86 THR A C 1
ATOM 680 O O . THR A 1 86 ? -8.322 5.844 11.754 1.00 91.44 86 THR A O 1
ATOM 683 N N . ILE A 1 87 ? -8.765 4.534 13.530 1.00 91.69 87 ILE A N 1
ATOM 684 C CA . ILE A 1 87 ? -9.977 3.925 12.966 1.00 91.69 87 ILE A CA 1
ATOM 685 C C . ILE A 1 87 ? -11.068 4.985 12.780 1.00 91.69 87 ILE A C 1
ATOM 687 O O . ILE A 1 87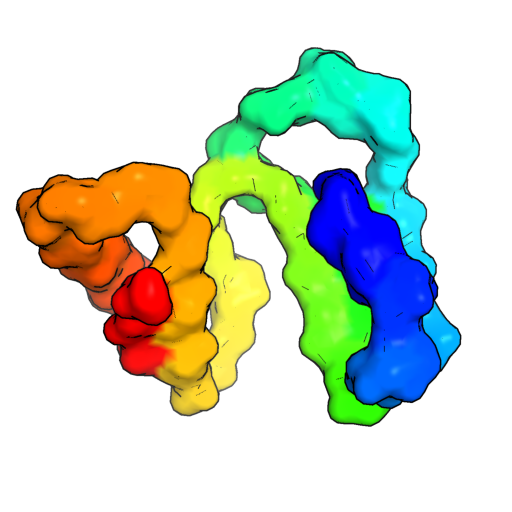 ? -11.669 5.059 11.707 1.00 91.69 87 ILE A O 1
ATOM 691 N N . ASP A 1 88 ? -11.291 5.836 13.782 1.00 92.19 88 ASP A N 1
ATOM 692 C CA . ASP A 1 88 ? -12.291 6.904 13.722 1.00 92.19 88 ASP A CA 1
ATOM 693 C C . ASP A 1 88 ? -11.960 7.933 12.630 1.00 92.19 88 ASP A C 1
ATOM 695 O O . ASP A 1 88 ? -12.825 8.299 11.830 1.00 92.19 88 ASP A O 1
ATOM 699 N N . GLU A 1 89 ? -10.696 8.360 12.534 1.00 91.00 89 GLU A N 1
ATOM 700 C CA . GLU A 1 89 ? -10.232 9.261 11.475 1.00 91.00 89 GLU A CA 1
ATOM 701 C C . GLU A 1 89 ? -10.396 8.654 10.077 1.00 91.00 89 GLU A C 1
ATOM 703 O O . GLU A 1 89 ? -10.748 9.370 9.132 1.00 91.00 89 GLU A O 1
ATOM 708 N N . TRP A 1 90 ? -10.145 7.349 9.933 1.00 90.88 90 TRP A N 1
ATOM 709 C CA . TRP A 1 90 ? -10.337 6.644 8.670 1.00 90.88 90 TRP A CA 1
ATOM 710 C C . TRP A 1 90 ? -11.817 6.592 8.285 1.00 90.88 90 TRP A C 1
ATOM 712 O O . TRP A 1 90 ? -12.167 7.001 7.177 1.00 90.88 90 TRP A O 1
ATOM 722 N N . ASN A 1 91 ? -12.684 6.164 9.206 1.00 89.50 91 ASN A N 1
ATOM 723 C CA . ASN A 1 91 ? -14.129 6.050 8.990 1.00 89.50 91 ASN A CA 1
ATOM 724 C C . ASN A 1 91 ? -14.799 7.398 8.701 1.00 89.50 91 ASN A C 1
ATOM 726 O O . ASN A 1 91 ? -15.770 7.461 7.953 1.00 89.50 91 ASN A O 1
ATOM 730 N N . ALA A 1 92 ? -14.280 8.497 9.253 1.00 89.88 92 ALA A N 1
ATOM 731 C CA . ALA A 1 92 ? -14.808 9.833 8.986 1.00 89.88 92 ALA A CA 1
ATOM 732 C C . ALA A 1 92 ? -14.592 10.301 7.532 1.00 89.88 92 ALA A C 1
ATOM 734 O O . ALA A 1 92 ? -15.259 11.236 7.087 1.00 89.88 92 ALA A O 1
ATOM 735 N N . LYS A 1 93 ? -13.641 9.700 6.803 1.00 85.88 93 LYS A N 1
ATOM 736 C CA . LYS A 1 93 ? -13.191 10.164 5.475 1.00 85.88 93 LYS A CA 1
ATOM 737 C C . LYS A 1 93 ? -13.335 9.131 4.361 1.00 85.88 93 LYS A C 1
ATOM 739 O O . LYS A 1 93 ? -13.238 9.506 3.195 1.00 85.88 93 LYS A O 1
ATOM 744 N N . ASN A 1 94 ? -13.521 7.861 4.705 1.00 85.06 94 ASN A N 1
ATOM 745 C CA . ASN A 1 94 ? -13.526 6.741 3.772 1.00 85.06 94 ASN A CA 1
ATOM 746 C C . ASN A 1 94 ? -14.778 5.881 3.967 1.00 85.06 94 ASN A C 1
ATOM 748 O O . ASN A 1 94 ? -15.412 5.901 5.019 1.00 85.06 94 ASN A O 1
ATOM 752 N N . HIS A 1 95 ? -15.119 5.106 2.944 1.00 83.12 95 HIS A N 1
ATOM 753 C CA . HIS A 1 95 ? -16.162 4.083 2.993 1.00 83.12 95 HIS A CA 1
ATOM 754 C C . HIS A 1 95 ? -15.587 2.703 3.337 1.00 83.12 95 HIS A C 1
ATOM 756 O O . HIS A 1 95 ? -14.379 2.493 3.334 1.00 83.12 95 HIS A O 1
ATOM 762 N N . GLY A 1 96 ? -16.474 1.742 3.595 1.00 86.25 96 GL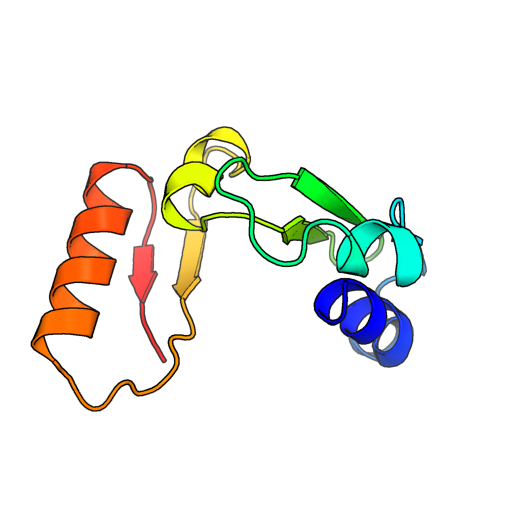Y A N 1
ATOM 763 C CA . GLY A 1 96 ? -16.105 0.352 3.863 1.00 86.25 96 GLY A CA 1
ATOM 764 C C . GLY A 1 96 ? -15.624 0.087 5.287 1.00 86.25 96 GLY A C 1
ATOM 765 O O . GLY A 1 96 ? -15.692 0.950 6.158 1.00 86.25 96 GLY A O 1
ATOM 766 N N . ASP A 1 97 ? -15.183 -1.147 5.509 1.00 90.44 97 ASP A N 1
ATOM 767 C CA . ASP A 1 97 ? -14.728 -1.611 6.817 1.00 90.44 97 ASP A CA 1
ATOM 768 C C . ASP A 1 97 ? -13.226 -1.350 6.975 1.00 90.44 97 ASP A C 1
ATOM 770 O O . ASP A 1 97 ? -12.459 -1.461 6.016 1.00 90.44 97 ASP A O 1
ATOM 774 N N . VAL A 1 98 ? -12.780 -1.055 8.196 1.00 92.31 98 VAL A N 1
ATOM 775 C CA . VAL A 1 98 ? -11.362 -0.874 8.526 1.00 92.31 98 VAL A CA 1
ATOM 776 C C . VAL A 1 98 ? -11.001 -1.647 9.785 1.00 92.31 98 VAL A C 1
ATOM 778 O O . VAL A 1 98 ? -11.779 -1.707 10.737 1.00 92.31 98 VAL A O 1
ATOM 781 N N . PHE A 1 99 ? -9.801 -2.221 9.810 1.00 92.81 99 PHE A N 1
ATOM 782 C CA . PHE A 1 99 ? -9.224 -2.754 11.037 1.00 92.81 99 PHE A CA 1
ATOM 783 C C . PHE A 1 99 ? -7.700 -2.611 11.070 1.00 92.81 99 PHE A C 1
ATOM 785 O O . PHE A 1 99 ? -7.040 -2.415 10.046 1.00 92.81 99 PHE A O 1
ATOM 792 N N . ILE A 1 100 ? -7.157 -2.727 12.280 1.00 89.88 100 ILE A N 1
ATOM 793 C CA . ILE A 1 100 ? -5.723 -2.738 12.567 1.00 89.88 100 ILE A CA 1
ATOM 794 C C . ILE A 1 100 ? -5.386 -4.143 13.090 1.00 89.88 100 ILE A C 1
ATOM 796 O O . ILE A 1 100 ? -5.978 -4.541 14.096 1.00 89.88 100 ILE A O 1
ATOM 800 N N . PRO A 1 101 ? -4.532 -4.920 12.394 1.00 86.75 101 PRO A N 1
ATOM 801 C CA . PRO A 1 101 ? -4.220 -6.304 12.754 1.00 86.75 101 PRO A CA 1
ATOM 802 C C . PRO A 1 101 ? -3.289 -6.415 13.962 1.00 86.75 101 PRO A C 1
ATOM 804 O O . PRO A 1 101 ? -2.547 -5.445 14.231 1.00 86.75 101 PRO A O 1
#

Sequence (101 aa):
FWAAYNLKVNHAYLGIDDVEIFESYTAMAEKPVRSEPHLVATARGSVSAEVYQGDFRLLSLHIPEGKILTVIDLYDKASREMVESTIDEWNAKNHGDVFIP

Secondary structure (DSSP, 8-state):
-HHHHHHHHTHHHHTEEEEEE---HHHHHHSS--SS-EEEEEEEESS-EEEEES-GGGGGGGSPSSS-EEE---S-TT-HHHHHHHHHHHHTT--SEEE--

Foldseek 3Di:
DVVLVVCVVCVVVVQWPDKAAPDDPVRCVVPVAAADWDWGIWTDGPDTDTDTHHNPLNCQVVDDDDADEEEDEDDPPVDPVVQVVVLVSNVVRHDHHYHYD

Radius of gyration: 14.83 Å; chains: 1; bounding box: 35×30×36 Å

pLDDT: mean 91.53, std 4.88, range [75.0, 98.12]